Protein AF-A0A7X1TU30-F1 (afdb_monomer)

Mean predicted aligned error: 9.3 Å

Structure (mmCIF, N/CA/C/O backbone):
data_AF-A0A7X1TU30-F1
#
_entry.id   AF-A0A7X1TU30-F1
#
loop_
_atom_site.group_PDB
_atom_site.id
_atom_site.type_symbol
_atom_site.label_atom_id
_atom_site.label_alt_id
_atom_site.label_comp_id
_atom_site.label_asym_id
_atom_site.label_entity_id
_atom_site.label_seq_id
_atom_site.pdbx_PDB_ins_code
_atom_site.Cartn_x
_atom_site.Cartn_y
_atom_site.Cartn_z
_atom_site.occupancy
_atom_site.B_iso_or_equiv
_atom_site.auth_seq_id
_atom_site.auth_comp_id
_atom_site.auth_asym_id
_atom_site.auth_atom_id
_atom_site.pdbx_PDB_model_num
ATOM 1 N N . MET A 1 1 ? -14.522 25.932 1.123 1.00 34.69 1 MET A N 1
ATOM 2 C CA . MET A 1 1 ? -14.335 24.535 1.579 1.00 34.69 1 MET A CA 1
ATOM 3 C C . MET A 1 1 ? -13.521 23.7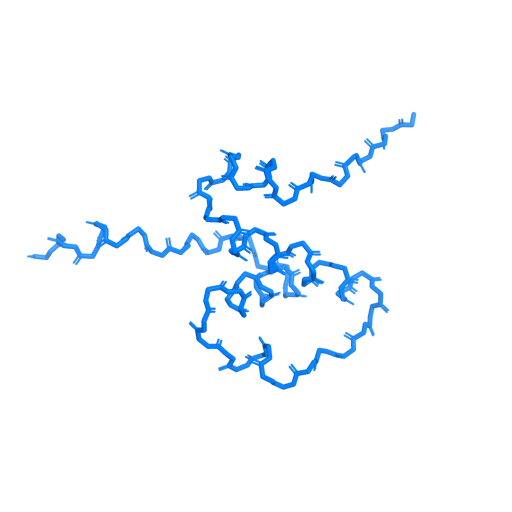96 0.525 1.00 34.69 1 MET A C 1
ATOM 5 O O . MET A 1 1 ? -14.061 23.512 -0.537 1.00 34.69 1 MET A O 1
ATOM 9 N N . LYS A 1 2 ? -12.222 23.557 0.751 1.00 32.38 2 LYS A N 1
ATOM 10 C CA . LYS A 1 2 ? -11.424 22.718 -0.157 1.00 32.38 2 LYS A CA 1
ATOM 11 C C . LYS A 1 2 ? -11.851 21.274 0.083 1.00 32.38 2 LYS A C 1
ATOM 13 O O . LYS A 1 2 ? -11.481 20.686 1.093 1.00 32.38 2 LYS A O 1
ATOM 18 N N . LYS A 1 3 ? -12.703 20.742 -0.794 1.00 35.28 3 LYS A N 1
ATOM 19 C CA . LYS A 1 3 ? -12.951 19.304 -0.847 1.00 35.28 3 LYS A CA 1
ATOM 20 C C . LYS A 1 3 ? -11.619 18.697 -1.277 1.00 35.28 3 LYS A C 1
ATOM 22 O O . LYS A 1 3 ? -11.221 18.879 -2.420 1.00 35.28 3 LYS A O 1
ATOM 27 N N . PHE A 1 4 ? -10.889 18.095 -0.341 1.00 43.25 4 PHE A N 1
ATOM 28 C CA . PHE A 1 4 ? -9.826 17.162 -0.689 1.00 43.25 4 PHE A CA 1
ATOM 29 C C . PHE A 1 4 ? -10.535 16.007 -1.381 1.00 43.25 4 PHE A C 1
ATOM 31 O O . PHE A 1 4 ? -11.053 15.099 -0.734 1.00 43.25 4 PHE A O 1
ATOM 38 N N . THR A 1 5 ? -10.695 16.123 -2.694 1.00 48.88 5 THR A N 1
ATOM 39 C CA . THR A 1 5 ? -11.080 14.999 -3.527 1.00 48.88 5 THR A CA 1
ATOM 40 C C . THR A 1 5 ? -9.953 14.003 -3.323 1.00 48.88 5 THR A C 1
ATOM 42 O O . THR A 1 5 ? -8.834 14.250 -3.764 1.00 48.88 5 THR A O 1
ATOM 45 N N . ARG A 1 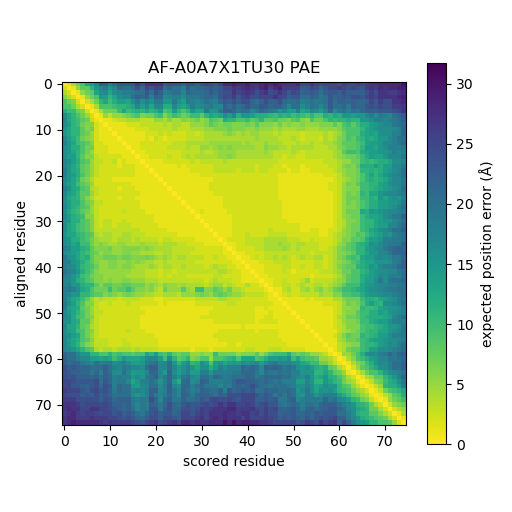6 ? -10.205 12.970 -2.511 1.00 57.00 6 ARG A N 1
ATOM 46 C CA . ARG A 1 6 ? -9.333 11.802 -2.401 1.00 57.00 6 ARG A CA 1
ATOM 47 C C . ARG A 1 6 ? -9.014 11.418 -3.837 1.00 57.00 6 ARG A C 1
ATOM 49 O O . ARG A 1 6 ? -9.947 11.070 -4.558 1.00 57.00 6 ARG A O 1
ATOM 56 N N . LEU A 1 7 ? -7.765 11.600 -4.259 1.00 58.06 7 LEU A N 1
ATOM 57 C CA . LEU A 1 7 ? -7.348 11.162 -5.581 1.00 58.06 7 LEU A CA 1
ATOM 58 C C . LEU A 1 7 ? -7.744 9.689 -5.668 1.00 58.06 7 LEU A C 1
ATOM 60 O O . LEU A 1 7 ? -7.450 8.907 -4.760 1.00 58.06 7 LEU A O 1
ATOM 64 N N . SER A 1 8 ? -8.494 9.338 -6.704 1.00 76.31 8 SER A N 1
ATOM 65 C CA . SER A 1 8 ? -8.703 7.937 -7.042 1.00 76.31 8 SER A CA 1
ATOM 66 C C . SER A 1 8 ? -7.329 7.278 -7.208 1.00 76.31 8 SER A C 1
ATOM 68 O O . SER A 1 8 ? -6.363 7.937 -7.601 1.00 76.31 8 SER A O 1
ATOM 70 N N . PHE A 1 9 ? -7.206 5.983 -6.921 1.00 73.44 9 PHE A N 1
ATOM 71 C CA . PHE A 1 9 ? -5.935 5.268 -7.095 1.00 73.44 9 PHE A CA 1
ATOM 72 C C . PHE A 1 9 ? -5.373 5.425 -8.523 1.00 73.44 9 PHE A C 1
ATOM 74 O O . PHE A 1 9 ? -4.163 5.473 -8.713 1.00 73.44 9 PHE A O 1
ATOM 81 N N . ALA A 1 10 ? -6.234 5.615 -9.528 1.00 78.44 10 ALA A N 1
ATOM 82 C CA . ALA A 1 10 ? -5.827 5.924 -10.897 1.00 78.44 10 ALA A CA 1
ATOM 83 C C . ALA A 1 10 ? -5.135 7.295 -11.032 1.00 78.44 10 ALA A C 1
ATOM 85 O O . ALA A 1 10 ? -4.133 7.419 -11.735 1.00 78.44 10 ALA A O 1
ATOM 86 N N . GLU A 1 11 ? -5.629 8.325 -10.344 1.00 84.69 11 GLU A N 1
ATOM 87 C CA . GLU A 1 11 ? -4.987 9.643 -10.327 1.00 84.69 11 GLU A CA 1
ATOM 88 C C . GLU A 1 11 ? -3.673 9.620 -9.540 1.00 84.69 11 GLU A C 1
ATOM 90 O O . GLU A 1 11 ? -2.710 10.267 -9.953 1.00 84.69 11 GLU A O 1
ATOM 95 N N . LEU A 1 12 ? -3.606 8.857 -8.441 1.00 80.62 12 LEU A N 1
ATOM 96 C CA . LEU A 1 12 ? -2.362 8.620 -7.698 1.00 80.62 12 LEU A CA 1
ATOM 97 C C . LEU A 1 12 ? -1.313 7.938 -8.586 1.00 80.62 12 LEU A C 1
ATOM 99 O O . LEU A 1 12 ? -0.188 8.426 -8.687 1.00 80.62 12 LEU A O 1
ATOM 103 N N . ALA A 1 13 ? -1.698 6.871 -9.288 1.00 85.50 13 ALA A N 1
ATOM 104 C CA . ALA A 1 13 ? -0.832 6.171 -10.230 1.00 85.50 13 ALA A CA 1
ATOM 105 C C . ALA A 1 13 ? -0.280 7.114 -11.305 1.00 85.50 13 ALA A C 1
ATOM 107 O O . ALA A 1 13 ? 0.931 7.195 -11.499 1.00 85.50 13 ALA A O 1
ATOM 108 N N . HIS A 1 14 ? -1.149 7.903 -11.940 1.00 85.31 14 HIS A N 1
ATOM 109 C CA . HIS A 1 14 ? -0.732 8.863 -12.959 1.00 85.31 14 HIS A CA 1
ATOM 110 C C . HIS A 1 14 ? 0.178 9.971 -12.401 1.00 85.31 14 HIS A C 1
ATOM 112 O O . HIS A 1 14 ? 1.169 10.335 -13.026 1.00 85.31 14 HIS A O 1
ATOM 118 N N . THR A 1 15 ? -0.147 10.518 -11.226 1.00 84.56 15 THR A N 1
ATOM 119 C CA . THR A 1 15 ? 0.572 11.662 -10.635 1.00 84.56 15 THR A CA 1
ATOM 120 C C . THR A 1 15 ? 1.970 11.280 -10.165 1.00 84.56 15 THR A C 1
ATOM 122 O O . THR A 1 15 ? 2.910 12.054 -10.334 1.00 84.56 15 THR A O 1
ATOM 125 N N . TYR A 1 16 ? 2.105 10.097 -9.569 1.00 83.88 16 TYR A N 1
ATOM 126 C CA . TYR A 1 16 ? 3.348 9.653 -8.944 1.00 83.88 16 TYR A CA 1
ATOM 127 C C . TYR A 1 16 ? 4.125 8.629 -9.778 1.00 83.88 16 TYR A C 1
ATOM 129 O O . TYR A 1 16 ? 5.1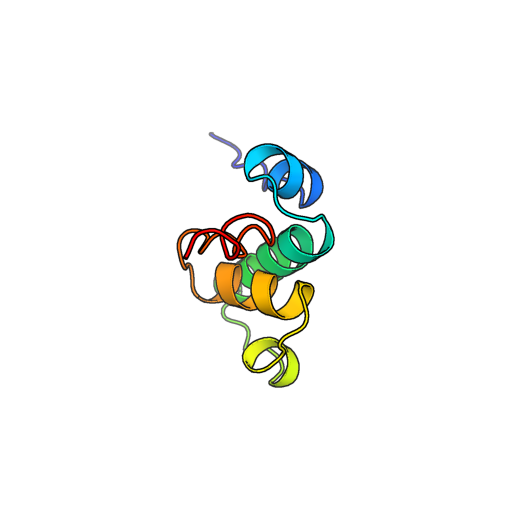92 8.186 -9.354 1.00 83.88 16 TYR A O 1
ATOM 137 N N . GLY A 1 17 ? 3.610 8.251 -10.952 1.00 87.25 17 GLY A N 1
ATOM 138 C CA . GLY A 1 17 ? 4.198 7.201 -11.782 1.00 87.25 17 GLY A CA 1
ATOM 139 C C . GLY A 1 17 ? 4.149 5.823 -11.119 1.00 87.25 17 GLY A C 1
ATOM 140 O O . GLY A 1 17 ? 5.000 4.981 -11.395 1.00 87.25 17 GLY A O 1
ATOM 141 N N . TRP A 1 18 ? 3.198 5.596 -10.210 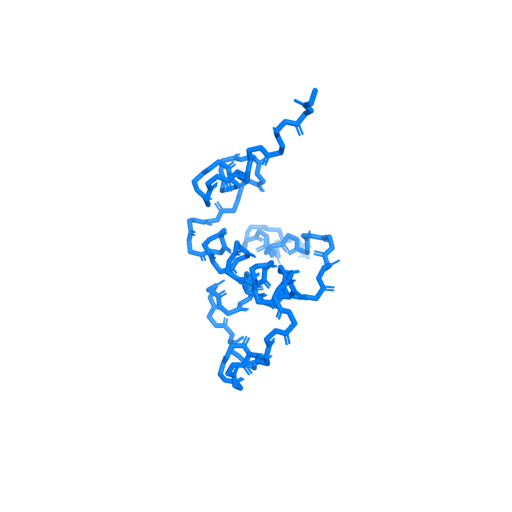1.00 90.06 18 TRP A N 1
ATOM 142 C CA . TRP A 1 18 ? 3.004 4.284 -9.595 1.00 90.06 18 TRP A CA 1
ATOM 143 C C . TRP A 1 18 ? 2.218 3.369 -10.521 1.00 90.06 18 TRP A C 1
ATOM 145 O O . TRP A 1 18 ? 1.447 3.812 -11.374 1.00 90.06 18 TRP A O 1
ATOM 155 N N . THR A 1 19 ? 2.353 2.069 -10.299 1.00 90.88 19 THR A N 1
ATOM 156 C CA . THR A 1 19 ? 1.396 1.118 -10.850 1.00 90.88 19 THR A CA 1
ATOM 157 C C . THR A 1 19 ? 0.032 1.300 -10.189 1.00 90.88 19 THR A C 1
ATOM 159 O O . THR A 1 19 ? -0.090 1.789 -9.062 1.00 90.88 19 THR A O 1
ATOM 162 N N . ILE A 1 20 ? -1.017 0.871 -10.894 1.00 91.31 20 ILE A N 1
ATOM 163 C CA . ILE A 1 20 ? -2.385 0.877 -10.366 1.00 91.31 20 ILE A CA 1
ATOM 164 C C . ILE A 1 20 ? -2.468 0.045 -9.079 1.00 91.31 20 ILE A C 1
ATOM 166 O O . ILE A 1 20 ? -3.078 0.493 -8.116 1.00 91.31 20 ILE A O 1
ATOM 170 N N . THR A 1 21 ? -1.798 -1.111 -9.039 1.00 92.25 21 THR A N 1
ATOM 171 C CA . THR A 1 21 ? -1.761 -2.014 -7.879 1.00 92.25 21 THR A CA 1
ATOM 172 C C . THR A 1 21 ? -1.168 -1.343 -6.641 1.00 92.25 21 THR A C 1
ATOM 174 O O . THR A 1 21 ? -1.742 -1.426 -5.557 1.00 92.25 21 THR A O 1
ATOM 177 N N . TYR A 1 22 ? -0.041 -0.642 -6.798 1.00 91.94 22 TYR A N 1
ATOM 178 C CA . TYR A 1 22 ? 0.592 0.079 -5.696 1.00 91.94 22 TYR A CA 1
ATOM 179 C C . TYR A 1 22 ? -0.278 1.249 -5.222 1.00 91.94 22 TYR A C 1
ATOM 181 O O . TYR A 1 22 ? -0.451 1.459 -4.023 1.00 91.94 22 TYR A O 1
ATOM 189 N N . ALA A 1 23 ? -0.849 2.009 -6.160 1.00 91.12 23 ALA A N 1
ATOM 190 C CA . ALA A 1 23 ? -1.696 3.151 -5.842 1.00 91.12 23 ALA A CA 1
ATOM 191 C C . ALA A 1 23 ? -2.999 2.753 -5.131 1.00 91.12 23 ALA A C 1
ATOM 193 O O . ALA A 1 23 ? -3.459 3.478 -4.248 1.00 91.12 23 ALA A O 1
ATOM 194 N N . ASP A 1 24 ? -3.570 1.604 -5.496 1.00 93.00 24 ASP A N 1
ATOM 195 C CA . ASP A 1 24 ? -4.741 1.028 -4.835 1.00 93.00 24 ASP A CA 1
ATOM 196 C C . ASP A 1 24 ? -4.402 0.620 -3.398 1.00 93.00 24 ASP A C 1
ATOM 198 O O . ASP A 1 24 ? -5.030 1.094 -2.449 1.00 93.00 24 ASP A O 1
ATOM 202 N N . GLY A 1 25 ? -3.299 -0.120 -3.223 1.00 93.56 25 GLY A N 1
ATOM 203 C CA . GLY A 1 25 ? -2.765 -0.444 -1.902 1.00 93.56 25 GLY A CA 1
ATOM 204 C C . GLY A 1 25 ? -2.567 0.807 -1.047 1.00 93.56 25 GLY A C 1
ATOM 205 O O . GLY A 1 25 ? -3.059 0.867 0.078 1.00 93.56 25 GLY A O 1
ATOM 206 N N . TYR A 1 26 ? -1.919 1.842 -1.588 1.00 92.69 26 TYR A N 1
ATOM 207 C CA . TYR A 1 26 ? -1.679 3.109 -0.889 1.00 92.69 26 TYR A CA 1
ATOM 208 C C . TYR A 1 26 ? -2.972 3.779 -0.414 1.00 92.69 26 TYR A C 1
ATOM 210 O O . TYR A 1 26 ? -3.064 4.193 0.747 1.00 92.69 26 TYR A O 1
ATOM 218 N N . ALA A 1 27 ? -3.986 3.861 -1.278 1.00 91.81 27 ALA A N 1
ATOM 219 C CA . ALA A 1 27 ? -5.277 4.449 -0.931 1.00 91.81 27 ALA A CA 1
ATOM 220 C C . ALA A 1 27 ? -5.978 3.678 0.204 1.00 91.81 27 ALA A C 1
ATOM 222 O O . ALA A 1 27 ? -6.554 4.292 1.113 1.00 91.81 27 ALA A O 1
ATOM 223 N N . ASP A 1 28 ? -5.885 2.348 0.190 1.00 92.94 28 ASP A N 1
ATOM 224 C CA . ASP A 1 28 ? -6.430 1.490 1.239 1.00 92.94 28 ASP A CA 1
ATOM 225 C C . ASP A 1 28 ? -5.652 1.609 2.556 1.00 92.94 28 ASP A C 1
ATOM 227 O O . ASP A 1 28 ? -6.259 1.732 3.626 1.00 92.94 28 ASP A O 1
ATOM 231 N N . GLY A 1 29 ? -4.322 1.686 2.497 1.00 93.12 29 GLY A N 1
ATOM 232 C CA . GLY A 1 29 ? -3.467 1.946 3.657 1.00 93.12 29 GLY A CA 1
ATOM 233 C C . GLY A 1 29 ? -3.814 3.269 4.343 1.00 93.12 29 GLY A C 1
ATOM 234 O O . GLY A 1 29 ? -4.039 3.315 5.558 1.00 93.12 29 GLY A O 1
ATOM 235 N N . GLU A 1 30 ? -3.971 4.338 3.558 1.00 92.44 30 GLU A N 1
ATOM 236 C CA . GLU A 1 30 ? -4.443 5.640 4.039 1.00 92.44 30 GLU A CA 1
ATOM 237 C C . GLU A 1 30 ? -5.828 5.541 4.694 1.00 92.44 30 GLU A C 1
ATOM 239 O O . GLU A 1 30 ? -6.089 6.163 5.729 1.00 92.44 30 GLU A O 1
ATOM 244 N N . ALA A 1 31 ? -6.740 4.752 4.116 1.00 92.38 31 ALA A N 1
ATOM 245 C CA . ALA A 1 31 ? -8.067 4.542 4.680 1.00 92.38 31 ALA A CA 1
ATOM 246 C C . ALA A 1 31 ? -8.029 3.799 6.020 1.00 92.38 31 ALA A C 1
ATOM 248 O O . ALA A 1 31 ? -8.742 4.197 6.946 1.00 92.38 31 ALA A O 1
ATOM 249 N N . TYR A 1 32 ? -7.188 2.774 6.148 1.00 93.94 32 TYR A N 1
ATOM 250 C CA . TYR A 1 32 ? -6.982 2.053 7.404 1.00 93.94 32 TYR A CA 1
ATOM 251 C C . TYR A 1 32 ? -6.404 2.962 8.485 1.00 93.94 32 TYR A C 1
ATOM 253 O O . TYR A 1 32 ? -6.938 3.013 9.598 1.00 93.94 32 TYR A O 1
ATOM 261 N N . ARG A 1 33 ? -5.375 3.744 8.141 1.00 91.00 33 ARG A N 1
ATOM 262 C CA . ARG A 1 33 ? -4.752 4.724 9.037 1.00 91.00 33 ARG A CA 1
ATOM 263 C C . ARG A 1 33 ? -5.766 5.751 9.528 1.00 91.00 33 ARG A C 1
ATOM 265 O O . ARG A 1 33 ? -5.918 5.944 10.734 1.00 91.00 33 ARG A O 1
ATOM 272 N N . ALA A 1 34 ? -6.514 6.359 8.606 1.00 90.75 34 ALA A N 1
ATOM 273 C CA . ALA A 1 34 ? -7.527 7.366 8.920 1.00 90.75 34 ALA A CA 1
ATOM 274 C C . ALA A 1 34 ? -8.631 6.823 9.843 1.00 90.75 34 ALA A C 1
ATOM 276 O O . ALA A 1 34 ? -9.136 7.543 10.704 1.00 90.75 34 ALA A O 1
ATOM 277 N N . ARG A 1 35 ? -8.987 5.542 9.692 1.00 93.56 35 ARG A N 1
ATOM 278 C CA . ARG A 1 35 ? -9.989 4.858 10.524 1.00 93.56 35 ARG A CA 1
ATOM 279 C C . ARG A 1 35 ? -9.412 4.239 11.801 1.00 93.56 35 ARG A C 1
ATOM 281 O O . ARG A 1 35 ? -10.177 3.655 12.563 1.00 93.56 35 ARG A O 1
ATOM 288 N N . ARG A 1 36 ? -8.097 4.353 12.041 1.00 91.50 36 ARG A N 1
ATOM 289 C CA . ARG A 1 36 ? -7.369 3.686 13.139 1.00 91.50 36 ARG A CA 1
ATOM 290 C C . ARG A 1 36 ? -7.636 2.176 13.196 1.00 91.50 36 ARG A C 1
ATOM 292 O O . ARG A 1 36 ? -7.735 1.596 14.275 1.00 91.50 36 ARG A O 1
ATOM 299 N N . GLN A 1 37 ? -7.792 1.552 12.031 1.00 93.00 37 GLN A N 1
ATOM 300 C CA . GLN A 1 37 ? -8.013 0.114 11.921 1.00 93.00 37 GLN A CA 1
ATOM 301 C C . GLN A 1 37 ? -6.686 -0.631 11.961 1.00 93.00 37 GLN A C 1
ATOM 303 O O . GLN A 1 37 ? -5.681 -0.153 11.439 1.00 93.00 37 GLN A O 1
ATOM 308 N N .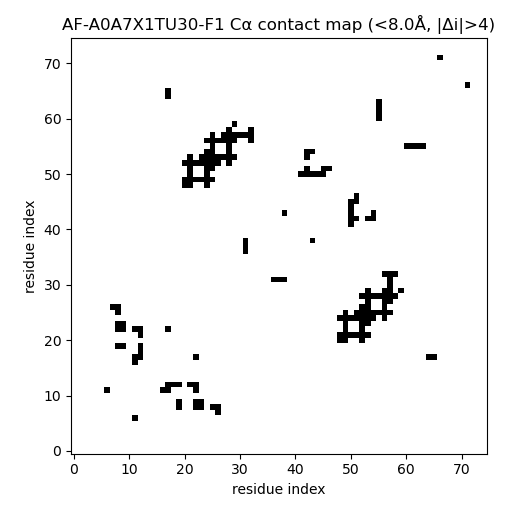 GLN A 1 38 ? -6.699 -1.815 12.566 1.00 92.44 38 GLN A N 1
ATOM 309 C CA . GLN A 1 38 ? -5.537 -2.687 12.596 1.00 92.44 38 GLN A CA 1
ATOM 310 C C . GLN A 1 38 ? -5.465 -3.475 11.280 1.00 92.44 38 GLN A C 1
ATOM 312 O O . GLN A 1 38 ? -6.420 -4.189 10.958 1.00 92.44 38 GLN A O 1
ATOM 317 N N . PRO A 1 39 ? -4.383 -3.344 10.493 1.00 92.00 39 PRO A N 1
ATOM 318 C CA . PRO A 1 39 ? -4.262 -4.076 9.244 1.00 92.00 39 PRO A CA 1
ATOM 319 C C . PRO A 1 39 ? -4.066 -5.578 9.473 1.00 92.00 39 PRO A C 1
ATOM 321 O O . PRO A 1 39 ? -3.429 -5.974 10.455 1.00 92.00 39 PRO A O 1
ATOM 324 N N . PRO A 1 40 ? -4.540 -6.425 8.548 1.00 92.19 40 PRO A N 1
ATOM 325 C CA . PRO A 1 40 ? -4.145 -7.825 8.483 1.00 92.19 40 PRO A CA 1
ATOM 326 C C . PRO A 1 40 ? -2.620 -7.996 8.402 1.00 92.19 40 PRO A C 1
ATOM 328 O O . PRO A 1 40 ? -1.943 -7.265 7.679 1.00 92.19 40 PRO A O 1
ATOM 331 N N . ALA A 1 41 ? -2.080 -9.016 9.077 1.00 90.12 41 ALA A N 1
ATOM 332 C CA . ALA A 1 41 ? -0.633 -9.262 9.127 1.00 90.12 41 ALA A CA 1
ATOM 333 C C . ALA A 1 41 ? 0.001 -9.457 7.737 1.00 90.12 41 ALA A C 1
ATOM 335 O O . ALA A 1 41 ? 1.111 -8.989 7.499 1.00 90.12 41 ALA A O 1
ATOM 336 N N . TYR A 1 42 ? -0.717 -10.083 6.797 1.00 88.81 42 TYR A N 1
ATOM 337 C CA . TYR A 1 42 ? -0.212 -10.295 5.438 1.00 88.81 42 TYR A CA 1
ATOM 338 C C . TYR A 1 42 ? 0.001 -8.983 4.666 1.00 88.81 42 TYR A C 1
ATOM 340 O O . TYR A 1 42 ? 0.862 -8.942 3.800 1.00 88.81 42 TYR A O 1
ATOM 348 N N . LEU A 1 43 ? -0.717 -7.902 5.001 1.00 91.06 43 LEU A N 1
ATOM 349 C CA . LEU A 1 43 ? -0.485 -6.581 4.405 1.00 91.06 43 LEU A CA 1
ATOM 350 C C . LEU A 1 43 ? 0.692 -5.855 5.052 1.00 91.06 43 LEU A C 1
ATOM 352 O O . LEU A 1 43 ? 1.323 -5.029 4.407 1.00 91.06 43 LEU A O 1
ATOM 356 N N . LEU A 1 44 ? 1.023 -6.173 6.306 1.00 87.19 44 LEU A N 1
ATOM 357 C CA . LEU A 1 44 ? 2.162 -5.577 7.009 1.00 87.19 44 LEU A CA 1
ATOM 358 C C . LEU A 1 44 ? 3.496 -6.246 6.668 1.00 87.19 44 LEU A C 1
ATOM 360 O O . LEU A 1 44 ? 4.536 -5.612 6.816 1.00 87.19 44 LEU A O 1
ATOM 364 N N . TRP A 1 45 ? 3.473 -7.517 6.256 1.00 86.19 45 TRP A N 1
ATOM 365 C CA . TRP A 1 45 ? 4.672 -8.306 5.931 1.00 86.19 45 TRP A CA 1
ATOM 366 C C . TRP A 1 45 ? 4.715 -8.773 4.472 1.00 86.19 45 TRP A C 1
ATOM 368 O O . TRP A 1 45 ? 5.652 -9.462 4.073 1.00 86.19 45 TRP A O 1
ATOM 378 N N . GLY A 1 46 ? 3.691 -8.441 3.687 1.00 86.00 46 GLY A N 1
ATOM 379 C CA . GLY A 1 46 ? 3.619 -8.775 2.274 1.00 86.00 46 GLY A CA 1
ATOM 380 C C . GLY A 1 46 ? 4.677 -8.026 1.474 1.00 86.00 46 GLY A C 1
ATOM 381 O O . GLY A 1 46 ? 4.968 -6.858 1.740 1.00 86.00 46 GLY A O 1
ATOM 382 N N . PHE A 1 47 ? 5.238 -8.721 0.489 1.00 89.00 47 PHE A N 1
ATOM 383 C CA . PHE A 1 47 ? 6.210 -8.174 -0.458 1.00 89.00 47 PHE A CA 1
ATOM 384 C C . PHE A 1 47 ? 5.604 -7.933 -1.839 1.00 89.00 47 PHE A C 1
ATOM 386 O O . PHE A 1 47 ? 6.299 -7.428 -2.716 1.00 89.00 47 PHE A O 1
ATOM 393 N N . ASP A 1 48 ? 4.339 -8.301 -2.055 1.00 92.88 48 ASP A N 1
ATOM 394 C CA . ASP A 1 48 ? 3.653 -7.960 -3.293 1.00 92.88 48 ASP A CA 1
ATOM 395 C C . ASP A 1 48 ? 3.428 -6.445 -3.397 1.00 92.88 48 ASP A C 1
ATOM 397 O O . ASP A 1 48 ? 3.473 -5.695 -2.420 1.00 92.88 48 ASP A O 1
ATOM 401 N N . GLU A 1 49 ? 3.228 -5.988 -4.625 1.00 92.00 49 GLU A N 1
ATOM 402 C CA . GLU A 1 49 ? 3.145 -4.570 -4.957 1.00 92.00 49 GLU A CA 1
ATOM 403 C C . GLU A 1 49 ? 1.982 -3.850 -4.255 1.00 92.00 49 GLU A C 1
ATOM 405 O O . GLU A 1 49 ? 2.115 -2.685 -3.873 1.00 92.00 49 GLU A O 1
ATOM 410 N N . TYR A 1 50 ? 0.873 -4.556 -4.017 1.00 94.38 50 TYR A N 1
ATOM 411 C CA . TYR A 1 50 ? -0.263 -4.022 -3.273 1.00 94.38 50 TYR A CA 1
ATOM 412 C C . TYR A 1 50 ? 0.099 -3.825 -1.798 1.00 94.38 50 TYR A C 1
ATOM 414 O O . TYR A 1 50 ? -0.125 -2.749 -1.247 1.00 94.38 50 TYR A O 1
ATOM 422 N N . ALA A 1 51 ? 0.698 -4.834 -1.157 1.00 94.25 51 ALA A N 1
ATOM 423 C CA . ALA A 1 51 ? 1.124 -4.769 0.237 1.00 94.25 51 ALA A CA 1
ATOM 424 C C . ALA A 1 51 ? 2.163 -3.660 0.469 1.00 94.25 51 ALA A C 1
ATOM 426 O O . ALA A 1 51 ? 2.076 -2.936 1.462 1.00 94.25 51 ALA A O 1
ATOM 427 N N . GLN A 1 52 ? 3.096 -3.463 -0.468 1.00 93.19 52 GLN A N 1
ATOM 428 C CA . GLN A 1 52 ? 4.058 -2.358 -0.413 1.00 93.19 52 GLN A CA 1
ATOM 429 C C . GLN A 1 52 ? 3.365 -0.987 -0.483 1.00 93.19 52 GLN A C 1
ATOM 431 O O . GLN A 1 52 ? 3.675 -0.099 0.317 1.00 93.19 52 GLN A O 1
ATOM 436 N N . GLY A 1 53 ? 2.403 -0.822 -1.398 1.00 93.06 53 GLY A N 1
ATOM 437 C CA . GLY A 1 53 ? 1.579 0.385 -1.481 1.00 93.06 53 GLY A CA 1
ATOM 438 C C . GLY A 1 53 ? 0.794 0.623 -0.193 1.00 93.06 53 GLY A C 1
ATOM 439 O O . GLY A 1 53 ? 0.849 1.708 0.388 1.00 93.06 53 GLY A O 1
ATOM 440 N N . PHE A 1 54 ? 0.140 -0.422 0.315 1.00 94.19 54 PHE A N 1
ATOM 441 C CA . PHE A 1 54 ? -0.623 -0.393 1.559 1.00 94.19 54 PHE A CA 1
ATOM 442 C C . PHE A 1 54 ? 0.214 0.058 2.749 1.00 94.19 54 PHE A C 1
ATOM 444 O O . PHE A 1 54 ? -0.204 0.941 3.496 1.00 94.19 54 PHE A O 1
ATOM 451 N N . GLN A 1 55 ? 1.411 -0.499 2.922 1.00 93.62 55 GLN A N 1
ATOM 452 C CA . GLN A 1 55 ? 2.319 -0.097 3.995 1.00 93.62 55 GLN A CA 1
ATOM 453 C C . GLN A 1 55 ? 2.704 1.381 3.876 1.00 93.62 55 GLN A C 1
ATOM 455 O O . GLN A 1 55 ? 2.671 2.096 4.879 1.00 93.62 55 GLN A O 1
ATOM 460 N N . ALA A 1 56 ? 3.012 1.856 2.666 1.00 91.62 56 ALA A N 1
ATOM 461 C CA . ALA A 1 56 ? 3.371 3.253 2.440 1.00 91.62 56 ALA A CA 1
ATOM 462 C C . ALA A 1 56 ? 2.240 4.214 2.852 1.00 91.62 56 ALA A C 1
ATOM 464 O O . ALA A 1 56 ? 2.491 5.164 3.596 1.00 91.62 56 ALA A O 1
ATOM 465 N N . GLY A 1 57 ? 0.994 3.923 2.460 1.00 91.75 57 GLY A N 1
ATOM 466 C CA . GLY A 1 57 ? -0.172 4.727 2.847 1.00 91.75 57 GLY A CA 1
ATOM 467 C C . GLY A 1 57 ? -0.544 4.597 4.330 1.00 91.75 57 GLY A C 1
ATOM 468 O O . GLY A 1 57 ? -0.933 5.573 4.976 1.00 91.75 57 GLY A O 1
ATOM 469 N N . PHE A 1 58 ? -0.396 3.404 4.913 1.00 92.56 58 PHE A N 1
ATOM 470 C CA . PHE A 1 58 ? -0.748 3.149 6.312 1.00 92.56 58 PHE A CA 1
ATOM 471 C C . PHE A 1 58 ? 0.216 3.809 7.305 1.00 92.56 58 PHE A C 1
ATOM 473 O O . PHE A 1 58 ? -0.216 4.311 8.346 1.00 92.56 58 PHE A O 1
ATOM 480 N N . TYR A 1 59 ? 1.512 3.831 6.992 1.00 90.19 59 TYR A N 1
ATOM 481 C CA . TYR A 1 59 ? 2.539 4.425 7.850 1.00 90.19 59 TYR A CA 1
ATOM 482 C C . TYR A 1 59 ? 2.815 5.906 7.562 1.00 90.19 59 TYR A C 1
ATOM 484 O O . TYR A 1 59 ? 3.663 6.487 8.237 1.00 90.19 59 TYR A O 1
ATOM 492 N N . ASP A 1 60 ? 2.100 6.522 6.611 1.00 81.62 60 ASP A N 1
ATOM 493 C CA . ASP A 1 60 ? 2.324 7.914 6.180 1.00 81.62 60 ASP A CA 1
ATOM 494 C C . ASP A 1 60 ? 3.785 8.155 5.759 1.00 81.62 60 ASP A C 1
ATOM 496 O O . ASP A 1 60 ? 4.378 9.203 6.026 1.00 81.62 60 ASP A O 1
ATOM 500 N N . GLN A 1 61 ? 4.410 7.140 5.151 1.00 69.75 61 GLN A N 1
ATOM 501 C CA . GLN A 1 61 ? 5.746 7.308 4.603 1.00 69.75 61 GLN A CA 1
ATOM 502 C C .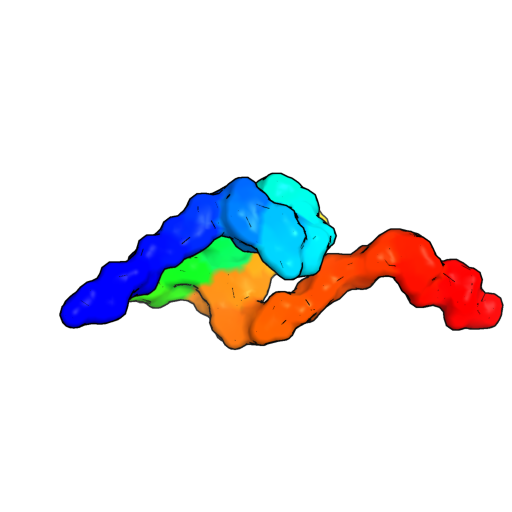 GLN A 1 61 ? 5.610 8.066 3.283 1.00 69.75 61 GLN A C 1
ATOM 504 O O . GLN A 1 61 ? 4.904 7.582 2.394 1.00 69.75 61 GLN A O 1
ATOM 509 N N . PRO A 1 62 ? 6.273 9.231 3.120 1.00 54.38 62 PRO A N 1
ATOM 510 C CA . PRO A 1 62 ? 6.253 9.955 1.862 1.00 54.38 62 PRO A CA 1
ATOM 511 C C . PRO A 1 62 ? 6.859 9.039 0.812 1.00 54.38 62 PRO A C 1
ATOM 513 O O . PRO A 1 62 ? 8.062 8.791 0.848 1.00 54.38 62 PRO A O 1
ATOM 516 N N . ALA A 1 63 ? 5.979 8.491 -0.029 1.00 55.50 63 ALA A N 1
ATOM 517 C CA . ALA A 1 63 ? 6.237 7.669 -1.196 1.00 55.50 63 ALA A CA 1
ATOM 518 C C . ALA A 1 63 ? 7.712 7.307 -1.352 1.00 55.50 63 ALA A C 1
ATOM 520 O O . ALA A 1 63 ? 8.460 7.971 -2.075 1.00 55.50 63 ALA A O 1
ATOM 521 N N . ARG A 1 64 ? 8.154 6.259 -0.650 1.00 53.66 64 ARG A N 1
ATOM 522 C CA . ARG A 1 64 ? 9.386 5.595 -1.050 1.00 53.66 64 ARG A CA 1
ATOM 523 C C . ARG A 1 64 ? 9.051 5.050 -2.426 1.00 53.66 64 ARG A C 1
ATOM 525 O O . ARG A 1 64 ? 8.329 4.062 -2.508 1.00 53.66 64 ARG A O 1
ATOM 532 N N . MET A 1 65 ? 9.452 5.782 -3.471 1.00 54.19 65 MET A N 1
ATOM 533 C CA . MET A 1 65 ? 9.326 5.354 -4.860 1.00 54.19 65 MET A CA 1
ATOM 534 C C . MET A 1 65 ? 9.585 3.848 -4.880 1.00 54.19 65 MET A C 1
ATOM 536 O O . MET A 1 65 ? 10.634 3.446 -4.352 1.00 54.19 65 MET A O 1
ATOM 540 N N . PRO A 1 66 ? 8.673 3.006 -5.411 1.00 51.34 66 PRO A N 1
ATOM 541 C CA . PRO A 1 66 ? 9.095 1.662 -5.759 1.00 51.34 66 PRO A CA 1
ATOM 542 C C . PRO A 1 66 ? 10.354 1.860 -6.609 1.00 51.34 66 PRO A C 1
ATOM 544 O O . PRO A 1 66 ? 10.332 2.722 -7.498 1.00 51.34 66 PRO A O 1
ATOM 547 N N . PRO A 1 67 ? 11.491 1.228 -6.256 1.00 51.72 67 PRO A N 1
ATOM 548 C CA . PRO A 1 67 ? 12.715 1.435 -7.005 1.00 51.72 67 PRO A CA 1
ATOM 549 C C . PRO A 1 67 ? 12.357 1.173 -8.457 1.00 51.72 67 PRO A C 1
ATOM 551 O O . PRO A 1 67 ? 11.840 0.103 -8.778 1.00 51.72 67 PRO A O 1
ATOM 554 N N . ASN A 1 68 ? 12.545 2.186 -9.304 1.00 54.19 68 ASN A N 1
ATOM 555 C CA . ASN A 1 68 ? 12.424 1.991 -10.732 1.00 54.19 68 ASN 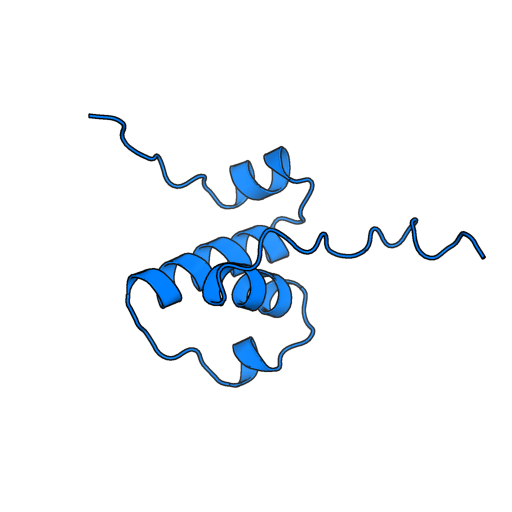A CA 1
ATOM 556 C C . ASN A 1 68 ? 13.285 0.755 -11.043 1.00 54.19 68 ASN A C 1
ATOM 558 O O . ASN A 1 68 ? 14.474 0.789 -10.700 1.00 54.19 68 ASN A O 1
ATOM 562 N N . PRO A 1 69 ? 12.739 -0.341 -11.603 1.00 54.41 69 PRO A N 1
ATOM 563 C CA . PRO A 1 69 ? 13.545 -1.523 -11.894 1.00 54.41 69 PRO A CA 1
ATOM 564 C C . PRO A 1 69 ? 14.735 -1.186 -12.811 1.00 54.41 69 PRO A C 1
ATOM 566 O O . PRO A 1 69 ? 15.725 -1.911 -12.818 1.00 54.41 69 PRO A O 1
ATOM 569 N N . GLU A 1 70 ? 14.692 -0.045 -13.509 1.00 51.41 70 GLU A N 1
ATOM 570 C CA . GLU A 1 70 ? 15.798 0.480 -14.315 1.00 51.41 70 GLU A CA 1
ATOM 571 C C . GLU A 1 70 ? 16.853 1.285 -13.526 1.00 51.41 70 GLU A C 1
ATOM 573 O O . GLU A 1 70 ? 17.985 1.418 -13.986 1.00 51.41 70 GLU A O 1
ATOM 578 N N . SER A 1 71 ? 16.559 1.789 -12.321 1.00 48.44 71 SER A N 1
ATOM 579 C CA . SER A 1 71 ? 17.539 2.535 -11.506 1.00 48.44 71 SER A CA 1
ATOM 580 C C . SER A 1 71 ? 18.501 1.646 -10.713 1.00 48.44 71 SER A C 1
ATOM 582 O O . SER A 1 71 ? 19.484 2.156 -10.180 1.00 48.44 71 SER A O 1
ATOM 584 N N . SER A 1 72 ? 18.277 0.331 -10.652 1.00 47.50 72 SER A N 1
ATOM 585 C CA . SER A 1 72 ? 19.228 -0.611 -10.039 1.00 47.50 72 SER A CA 1
ATOM 586 C C . SER A 1 72 ? 20.329 -1.094 -10.993 1.00 47.50 72 SER A C 1
ATOM 588 O O . SER A 1 72 ? 21.225 -1.806 -10.550 1.00 47.50 72 SER A O 1
ATOM 590 N N . ALA A 1 73 ? 20.302 -0.706 -12.273 1.00 45.28 73 ALA A N 1
ATOM 591 C CA . ALA A 1 73 ? 21.261 -1.166 -13.284 1.00 45.28 73 ALA A CA 1
ATOM 592 C C . ALA A 1 73 ? 22.514 -0.276 -13.445 1.00 45.28 73 ALA A C 1
ATOM 594 O O . ALA A 1 73 ? 23.301 -0.501 -14.360 1.00 45.28 73 ALA A O 1
ATOM 595 N N . ALA A 1 74 ? 22.721 0.721 -12.581 1.00 42.19 74 ALA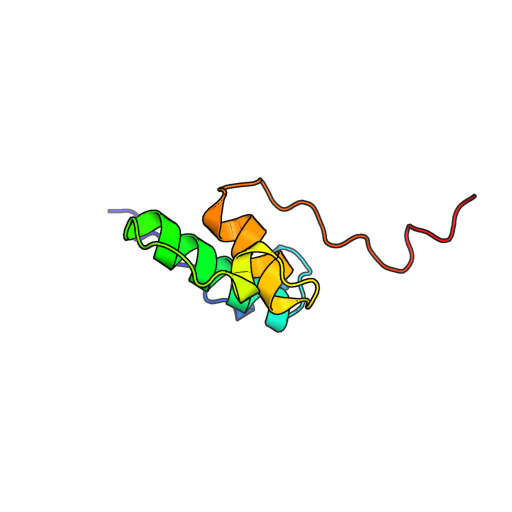 A N 1
ATOM 596 C CA . ALA A 1 74 ? 23.908 1.577 -12.611 1.00 42.19 74 ALA A CA 1
ATOM 597 C C . ALA A 1 74 ? 24.812 1.315 -11.392 1.00 42.19 74 ALA A C 1
ATOM 599 O O . ALA A 1 74 ? 24.782 2.064 -10.415 1.00 42.19 74 ALA A O 1
ATOM 600 N N . LEU A 1 75 ? 25.604 0.242 -11.464 1.00 42.91 75 LEU A N 1
ATOM 601 C CA . LEU A 1 75 ? 26.839 0.047 -10.695 1.00 42.91 75 LEU A CA 1
ATOM 602 C C . LEU A 1 75 ? 27.975 -0.298 -11.657 1.00 42.91 75 LEU A C 1
ATOM 604 O O . LEU A 1 75 ? 27.737 -1.144 -12.548 1.00 42.91 75 LEU A O 1
#

Foldseek 3Di:
DPPPPLQQLVNVCVVQVHDSLLSQLLSVLLVCQVVVHDDDPCLVPPPDSSSNSSNCNNVVPPPPDPPPPVNVPDD

Sequence (75 aa):
MKKFTRLSFAELAHTYGWTITYADGYADGEAYRARRQQPPAYLLWGFDEYAQGFQAGFYDQPARMPPNPESSAAL

Nearest PDB structures (foldseek):
  4yf1-assembly2_D  TM=5.332E-01  e=3.310E+00  Listeria monocytogenes EGD-e
  4yf1-assembly1_C  TM=5.324E-01  e=4.136E+00  Listeria monocytogenes EGD-e

Secondary st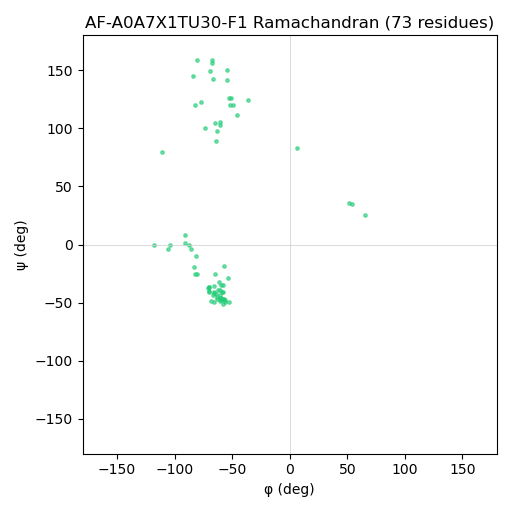ructure (DSSP, 8-state):
--------HHHHHHHHT--HHHHHHHHHHHHHHHTTPPPPHHHHH--SHHHHHHHHHHTT-----PPPTTGGG--

pLDDT: mean 77.87, std 19.32, range [32.38, 94.38]

Radius of gyration: 13.19 Å; Cα contacts (8 Å, |Δi|>4): 93; chains: 1; bounding box: 41×35×28 Å

Solvent-accessible surface area (backbone atoms only — not comparable to full-atom values): 4327 Å² total; per-residue (Å²): 132,88,76,78,70,75,69,50,32,66,52,43,9,68,73,71,72,42,52,57,55,27,21,42,20,19,53,52,14,37,50,34,46,75,67,71,52,84,76,60,67,65,44,75,72,37,84,50,60,35,22,49,18,18,43,33,27,42,67,69,46,81,73,74,66,75,75,53,85,74,70,76,72,80,124